Protein AF-A0A7V9L800-F1 (afdb_monomer)

Foldseek 3Di:
DDDDDDDDPDPDPDDDPDDPPPPPPPPPPPPQQKFKEKEFEAEPVRQQQAQKKKWKADPPDIDIDGQHPRRIDMDTRHGFAKIWIWIDHDQFDIDIDIDGTHRNYYHYDYHYTHGRDPDPDPPPPPD

Radius of gyration: 32.02 Å; Cα contacts (8 Å, |Δi|>4): 239; chains: 1; bounding box: 115×55×66 Å

Solvent-accessible surface area (backbone atoms only — not comparable to full-atom values): 7762 Å² total; per-residue (Å²): 140,82,85,82,89,84,84,87,78,81,87,69,92,75,89,82,82,84,83,84,74,72,81,74,72,73,80,75,68,74,68,72,36,44,6,28,42,34,36,38,34,26,35,83,87,71,44,54,37,54,70,23,37,39,37,40,37,39,87,90,49,74,50,74,45,65,29,37,85,81,6,37,40,74,47,69,77,34,69,56,43,69,24,41,38,34,38,40,35,90,82,38,24,74,30,77,47,79,44,76,34,53,50,65,35,76,46,78,47,78,44,65,42,38,68,52,71,70,79,76,70,78,78,77,75,82,125

pLDDT: mean 76.04, std 16.04, range [39.91, 92.94]

Structure (mmCIF, N/CA/C/O backbone):
data_AF-A0A7V9L800-F1
#
_entry.id   AF-A0A7V9L800-F1
#
loop_
_atom_site.group_PDB
_atom_site.id
_atom_site.type_symbol
_atom_site.label_atom_id
_atom_site.label_alt_id
_atom_site.label_comp_id
_atom_site.label_asym_id
_atom_site.label_entity_id
_atom_site.label_seq_id
_atom_site.pdbx_PDB_ins_code
_atom_site.Cartn_x
_atom_site.Cartn_y
_atom_site.Cartn_z
_atom_site.occupancy
_atom_site.B_iso_or_equiv
_atom_site.auth_seq_id
_atom_site.auth_comp_id
_atom_site.auth_asym_id
_atom_site.auth_atom_id
_atom_site.pdbx_PDB_model_num
ATOM 1 N N . MET A 1 1 ? 74.528 -38.265 -45.571 1.00 50.66 1 MET A N 1
ATOM 2 C CA . MET A 1 1 ? 73.698 -37.508 -46.542 1.00 50.66 1 MET A CA 1
ATOM 3 C C . MET A 1 1 ? 72.258 -37.938 -46.303 1.00 50.66 1 MET A C 1
ATOM 5 O O . MET A 1 1 ? 72.048 -39.134 -46.304 1.00 50.66 1 MET A O 1
ATOM 9 N N . LYS A 1 2 ? 71.237 -37.131 -46.025 1.00 40.09 2 LYS A N 1
ATOM 10 C CA . LYS A 1 2 ? 70.972 -35.686 -46.056 1.00 40.09 2 LYS A CA 1
ATOM 11 C C . LYS A 1 2 ? 69.887 -35.421 -44.985 1.00 40.09 2 LYS A C 1
ATOM 13 O O . LYS A 1 2 ? 69.157 -36.329 -44.610 1.00 40.09 2 LYS A O 1
ATOM 18 N N . THR A 1 3 ? 69.880 -34.209 -44.456 1.00 46.59 3 THR A N 1
ATOM 19 C CA . THR A 1 3 ? 69.372 -33.781 -43.143 1.00 46.59 3 THR A CA 1
ATOM 20 C C . THR A 1 3 ? 67.846 -33.682 -43.009 1.00 46.59 3 THR A C 1
ATOM 22 O O . THR A 1 3 ? 67.136 -33.412 -43.972 1.00 46.59 3 THR A O 1
ATOM 25 N N . LEU A 1 4 ? 67.380 -33.881 -41.771 1.00 52.88 4 LEU A N 1
ATOM 26 C CA . LEU A 1 4 ? 65.991 -33.864 -41.309 1.00 52.88 4 LEU A CA 1
ATOM 27 C C . LEU A 1 4 ? 65.408 -32.445 -41.187 1.00 52.88 4 LEU A C 1
ATOM 29 O O . LEU A 1 4 ? 66.007 -31.560 -40.581 1.00 52.88 4 LEU A O 1
ATOM 33 N N . THR A 1 5 ? 64.197 -32.309 -41.726 1.00 49.00 5 THR A N 1
ATOM 34 C CA . THR A 1 5 ? 63.030 -31.535 -41.278 1.00 49.00 5 THR A CA 1
ATOM 35 C C . THR A 1 5 ? 63.215 -30.637 -40.055 1.00 49.00 5 THR A C 1
ATOM 37 O O . THR A 1 5 ? 63.278 -31.145 -38.939 1.00 49.00 5 THR A O 1
ATOM 40 N N . ARG A 1 6 ? 63.118 -29.312 -40.245 1.00 52.44 6 ARG A N 1
ATOM 41 C CA . ARG A 1 6 ? 62.429 -28.401 -39.315 1.00 52.44 6 ARG A CA 1
ATOM 42 C C . ARG A 1 6 ? 62.125 -27.036 -39.942 1.00 52.44 6 ARG A C 1
ATOM 44 O O . ARG A 1 6 ? 62.907 -26.509 -40.722 1.00 52.44 6 ARG A O 1
ATOM 51 N N . LEU A 1 7 ? 61.036 -26.471 -39.419 1.00 43.59 7 LEU A N 1
ATOM 52 C CA . LEU A 1 7 ? 60.668 -25.055 -39.345 1.00 43.59 7 LEU A CA 1
ATOM 53 C C . LEU A 1 7 ? 59.737 -24.512 -40.442 1.00 43.59 7 LEU A C 1
ATOM 55 O O . LEU A 1 7 ? 60.139 -23.932 -41.444 1.00 43.59 7 LEU A O 1
ATOM 59 N N . VAL A 1 8 ? 58.444 -24.679 -40.161 1.00 49.53 8 VAL A N 1
ATOM 60 C CA . VAL A 1 8 ? 57.319 -23.989 -40.790 1.00 49.53 8 VAL A CA 1
ATOM 61 C C . VAL A 1 8 ? 57.280 -22.544 -40.282 1.00 49.53 8 VAL A C 1
ATOM 63 O O . VAL A 1 8 ? 56.962 -22.308 -39.122 1.00 49.53 8 VAL A O 1
ATOM 66 N N . PHE A 1 9 ? 57.561 -21.587 -41.163 1.00 45.91 9 PHE A N 1
ATOM 67 C CA . PHE A 1 9 ? 56.993 -20.238 -41.118 1.00 45.91 9 PHE A CA 1
ATOM 68 C C . PHE A 1 9 ? 56.202 -20.072 -42.413 1.00 45.91 9 PHE A C 1
ATOM 70 O O . PHE A 1 9 ? 56.706 -19.593 -43.425 1.00 45.91 9 PHE A O 1
ATOM 77 N N . ALA A 1 10 ? 54.978 -20.598 -42.406 1.00 42.94 10 ALA A N 1
ATOM 78 C CA . ALA A 1 10 ? 54.073 -20.517 -43.537 1.00 42.94 10 ALA A CA 1
ATOM 79 C C . ALA A 1 10 ? 53.496 -19.099 -43.628 1.00 42.94 10 ALA A C 1
ATOM 81 O O . ALA A 1 10 ? 52.460 -18.792 -43.046 1.00 42.94 10 ALA A O 1
ATOM 82 N N . THR A 1 11 ? 54.149 -18.238 -44.404 1.00 56.81 11 THR A N 1
ATOM 83 C CA . THR A 1 11 ? 53.481 -17.136 -45.102 1.00 56.81 11 THR A CA 1
ATOM 84 C C . THR A 1 11 ? 52.672 -17.736 -46.253 1.00 56.81 11 THR A C 1
ATOM 86 O O . THR A 1 11 ? 53.072 -17.734 -47.412 1.00 56.81 11 THR A O 1
ATOM 89 N N . GLY A 1 12 ? 51.541 -18.345 -45.902 1.00 39.91 12 GLY A N 1
ATOM 90 C CA . GLY A 1 12 ? 50.613 -18.960 -46.843 1.00 39.91 12 GLY A CA 1
ATOM 91 C C . GLY A 1 12 ? 49.433 -18.040 -47.110 1.00 39.91 12 GLY A C 1
ATOM 92 O O . GLY A 1 12 ? 48.446 -18.074 -46.385 1.00 39.91 12 GLY A O 1
ATOM 93 N N . SER A 1 13 ? 49.532 -17.228 -48.160 1.00 61.62 13 SER A N 1
ATOM 94 C CA . SER A 1 13 ? 48.360 -16.656 -48.818 1.00 61.62 13 SER A CA 1
ATOM 95 C C . SER A 1 13 ? 47.634 -17.795 -49.538 1.00 61.62 13 SER A C 1
ATOM 97 O O . SER A 1 13 ? 48.189 -18.328 -50.493 1.00 61.62 13 SER A O 1
ATOM 99 N N . LEU A 1 14 ? 46.475 -18.221 -49.020 1.00 48.62 14 LEU A N 1
ATOM 100 C CA . LEU A 1 14 ? 45.321 -18.813 -49.723 1.00 48.62 14 LEU A CA 1
ATOM 101 C C . LEU A 1 14 ? 44.245 -19.214 -48.678 1.00 48.62 14 LEU A C 1
ATOM 103 O O . LEU A 1 14 ? 44.519 -20.015 -47.793 1.00 48.62 14 LEU A O 1
ATOM 107 N N . ALA A 1 15 ? 43.023 -18.687 -48.839 1.00 48.38 15 ALA A N 1
ATOM 108 C CA . ALA A 1 15 ? 41.758 -19.064 -48.178 1.00 48.38 15 ALA A CA 1
ATOM 109 C C . ALA A 1 15 ? 41.641 -18.899 -46.640 1.00 48.38 15 ALA A C 1
ATOM 111 O O . ALA A 1 15 ? 42.024 -19.773 -45.870 1.00 48.38 15 ALA A O 1
ATOM 112 N N . ALA A 1 16 ? 40.957 -17.839 -46.188 1.00 43.06 16 ALA A N 1
ATOM 113 C CA . ALA A 1 16 ? 40.395 -17.770 -44.835 1.00 43.06 16 ALA A CA 1
ATOM 114 C C . ALA A 1 16 ? 38.889 -17.485 -44.906 1.00 43.06 16 ALA A C 1
ATOM 116 O O . ALA A 1 16 ? 38.428 -16.364 -45.112 1.00 43.06 16 ALA A O 1
ATOM 117 N N . ILE A 1 17 ? 38.140 -18.573 -44.787 1.00 56.25 17 ILE A N 1
ATOM 118 C CA . ILE A 1 17 ? 36.702 -18.649 -44.561 1.00 56.25 17 ILE A CA 1
ATOM 119 C C . ILE A 1 17 ? 36.361 -17.922 -43.251 1.00 56.25 17 ILE A C 1
ATOM 121 O O . ILE A 1 17 ? 36.984 -18.176 -42.227 1.00 56.25 17 ILE A O 1
ATOM 125 N N . GLY A 1 18 ? 35.332 -17.074 -43.290 1.00 52.34 18 GLY A N 1
ATOM 126 C CA . GLY A 1 18 ? 34.445 -16.817 -42.153 1.00 52.34 18 GLY A CA 1
ATOM 127 C C . GLY A 1 18 ? 35.053 -16.169 -40.907 1.00 52.34 18 GLY A C 1
ATOM 128 O O . GLY A 1 18 ? 35.251 -16.831 -39.897 1.00 52.34 18 GLY A O 1
ATOM 129 N N . THR A 1 19 ? 35.173 -14.846 -40.900 1.00 57.66 19 THR A N 1
ATOM 130 C CA . THR A 1 19 ? 35.223 -14.062 -39.651 1.00 57.66 19 THR A CA 1
ATOM 131 C C . THR A 1 19 ? 34.215 -12.923 -39.696 1.00 57.66 19 THR A C 1
ATOM 133 O O . THR A 1 19 ? 34.517 -11.761 -39.451 1.00 57.66 19 THR A O 1
ATOM 136 N N . LEU A 1 20 ? 32.958 -13.281 -39.968 1.00 55.88 20 LEU A N 1
ATOM 137 C CA . LEU A 1 20 ? 31.817 -12.454 -39.593 1.00 55.88 20 LEU A CA 1
ATOM 138 C C . LEU A 1 20 ? 31.446 -12.779 -38.137 1.00 55.88 20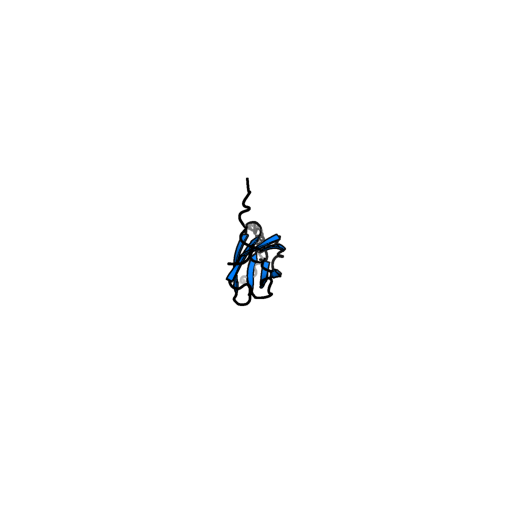 LEU A C 1
ATOM 140 O O . LEU A 1 20 ? 30.393 -13.341 -37.856 1.00 55.88 20 LEU A O 1
ATOM 144 N N . PHE A 1 21 ? 32.345 -12.483 -37.196 1.00 56.03 21 PHE A N 1
ATOM 145 C CA . PHE A 1 21 ? 31.990 -12.492 -35.780 1.00 56.03 21 PHE A CA 1
ATOM 146 C C . PHE A 1 21 ? 31.279 -11.170 -35.500 1.00 56.03 21 PHE A C 1
ATOM 148 O O . PHE A 1 21 ? 31.885 -10.188 -35.075 1.00 56.03 21 PHE A O 1
ATOM 155 N N . THR A 1 22 ? 29.992 -11.112 -35.848 1.00 60.12 22 THR A N 1
ATOM 156 C CA . THR A 1 22 ? 29.132 -10.002 -35.447 1.00 60.12 22 THR A CA 1
ATOM 157 C C . THR A 1 22 ? 29.171 -9.953 -33.929 1.00 60.12 22 THR A C 1
ATOM 159 O O . THR A 1 22 ? 28.709 -10.895 -33.283 1.00 60.12 22 THR A O 1
ATOM 162 N N . LEU A 1 23 ? 29.745 -8.891 -33.359 1.00 52.25 23 LEU A N 1
ATOM 163 C CA . LEU A 1 23 ? 29.627 -8.616 -31.936 1.00 52.25 23 LEU A CA 1
ATOM 164 C C . LEU A 1 23 ? 28.131 -8.565 -31.613 1.00 52.25 23 LEU A C 1
ATOM 166 O O . LEU A 1 23 ? 27.449 -7.576 -31.876 1.00 52.25 23 LEU A O 1
ATOM 170 N N . GLN A 1 24 ? 27.617 -9.664 -31.070 1.00 52.50 24 GLN A N 1
ATOM 171 C CA . GLN A 1 24 ? 26.363 -9.681 -30.350 1.00 52.50 24 GLN A CA 1
ATOM 172 C C . GLN A 1 24 ? 26.588 -8.803 -29.130 1.00 52.50 24 GLN A C 1
ATOM 174 O O . GLN A 1 24 ? 27.094 -9.264 -28.109 1.00 52.50 24 GLN A O 1
ATOM 179 N N . VAL A 1 25 ? 26.232 -7.525 -29.249 1.00 63.84 25 VAL A N 1
ATOM 180 C CA . VAL A 1 25 ? 25.947 -6.706 -28.077 1.00 63.84 25 VAL A CA 1
ATOM 181 C C . VAL A 1 25 ? 24.986 -7.533 -27.225 1.00 63.84 25 VAL A C 1
ATOM 183 O O . VAL A 1 25 ? 23.904 -7.877 -27.727 1.00 63.84 25 VAL A O 1
ATOM 186 N N . PRO A 1 26 ? 25.350 -7.923 -25.987 1.00 53.72 26 PRO A N 1
ATOM 187 C CA . PRO A 1 26 ? 24.343 -8.439 -25.086 1.00 53.72 26 PRO A CA 1
ATOM 188 C C . PRO A 1 26 ? 23.276 -7.354 -25.041 1.00 53.72 26 PRO A C 1
ATOM 190 O O . PRO A 1 26 ? 23.593 -6.179 -24.840 1.00 53.72 26 PRO A O 1
ATOM 193 N N . LYS A 1 27 ? 22.022 -7.720 -25.328 1.00 42.03 27 LYS A N 1
ATOM 194 C CA . LYS A 1 27 ? 20.893 -6.858 -24.999 1.00 42.03 27 LYS A CA 1
ATOM 195 C C . LYS A 1 27 ? 21.047 -6.602 -23.507 1.00 42.03 27 LYS A C 1
ATOM 197 O O . LYS A 1 27 ? 20.734 -7.479 -22.708 1.00 42.03 27 LYS A O 1
ATOM 202 N N . SER A 1 28 ? 21.622 -5.456 -23.152 1.00 45.50 28 SER A N 1
ATOM 203 C CA . SER A 1 28 ? 21.574 -4.931 -21.804 1.00 45.50 28 SER A CA 1
ATOM 204 C C . SER A 1 28 ? 20.101 -4.649 -21.614 1.00 45.50 28 SER A C 1
ATOM 206 O O . SER A 1 28 ? 19.590 -3.601 -22.002 1.00 45.50 28 SER A O 1
ATOM 208 N N . TYR A 1 29 ? 19.386 -5.657 -21.128 1.00 50.25 29 TYR A N 1
ATOM 209 C CA . TYR A 1 29 ? 18.166 -5.407 -20.411 1.00 50.25 29 TYR A CA 1
ATOM 210 C C . TYR A 1 29 ? 18.642 -4.486 -19.302 1.00 50.25 29 TYR A C 1
ATOM 212 O O . TYR A 1 29 ? 19.381 -4.902 -18.413 1.00 50.25 29 TYR A O 1
ATOM 220 N N . ALA A 1 30 ? 18.324 -3.201 -19.418 1.00 48.84 30 ALA A N 1
ATOM 221 C CA . ALA A 1 30 ? 18.081 -2.444 -18.218 1.00 48.84 30 ALA A CA 1
ATOM 222 C C . ALA A 1 30 ? 17.038 -3.293 -17.486 1.00 48.84 30 ALA A C 1
ATOM 224 O O . ALA A 1 30 ? 15.867 -3.302 -17.868 1.00 48.84 30 ALA A O 1
ATOM 225 N N . GLU A 1 31 ? 17.489 -4.150 -16.565 1.00 55.88 31 GLU A N 1
ATOM 226 C CA . GLU A 1 31 ? 16.631 -4.654 -15.512 1.00 55.88 31 GLU A CA 1
ATOM 227 C C . GLU A 1 31 ? 16.100 -3.373 -14.907 1.00 55.88 31 GLU A C 1
ATOM 229 O O . GLU A 1 31 ? 16.844 -2.655 -14.242 1.00 55.88 31 GLU A O 1
ATOM 234 N N . SER A 1 32 ? 14.880 -2.997 -15.303 1.00 63.97 32 SER A N 1
ATOM 235 C CA . SER A 1 32 ? 14.185 -1.860 -14.729 1.00 63.97 32 SER A CA 1
ATOM 236 C C . SER A 1 32 ? 14.240 -2.129 -13.243 1.00 63.97 32 SER A C 1
ATOM 238 O O . SER A 1 32 ? 13.653 -3.111 -12.778 1.00 63.97 32 SER A O 1
ATOM 240 N N . ALA A 1 33 ? 15.105 -1.383 -12.556 1.00 74.62 33 ALA A N 1
ATOM 241 C CA . ALA A 1 33 ? 15.460 -1.698 -11.195 1.00 74.62 33 ALA A CA 1
ATOM 242 C C . ALA A 1 33 ? 14.152 -1.581 -10.433 1.00 74.62 33 ALA A C 1
ATOM 244 O O . ALA A 1 33 ? 13.572 -0.503 -10.360 1.00 74.62 33 ALA A O 1
ATOM 245 N N . ALA A 1 34 ? 13.598 -2.702 -9.991 1.00 82.69 34 ALA A N 1
ATOM 246 C CA . ALA A 1 34 ? 12.265 -2.659 -9.439 1.00 82.69 34 ALA A CA 1
ATOM 247 C C . ALA A 1 34 ? 12.306 -1.843 -8.146 1.00 82.69 34 ALA A C 1
ATOM 249 O O . ALA A 1 34 ? 13.096 -2.125 -7.245 1.00 82.69 34 ALA A O 1
ATOM 250 N N . GLY A 1 35 ? 11.474 -0.815 -8.066 1.00 88.62 35 GLY A N 1
ATOM 251 C CA . GLY A 1 35 ? 11.281 -0.054 -6.851 1.00 88.62 35 GLY A CA 1
ATOM 252 C C . GLY A 1 35 ? 10.558 -0.878 -5.792 1.00 88.62 35 GLY A C 1
ATOM 253 O O . GLY A 1 35 ? 9.838 -1.847 -6.081 1.00 88.62 35 GLY A O 1
ATOM 254 N N . THR A 1 36 ? 10.760 -0.475 -4.545 1.00 90.12 36 THR A N 1
ATOM 255 C CA . THR A 1 36 ? 10.095 -1.055 -3.382 1.00 90.12 36 THR A CA 1
ATOM 256 C C . THR A 1 36 ? 9.412 0.058 -2.603 1.00 90.12 36 THR A C 1
ATOM 258 O O . THR A 1 36 ? 10.007 1.100 -2.357 1.00 90.12 36 THR A O 1
ATOM 261 N N . ILE A 1 37 ? 8.154 -0.144 -2.223 1.00 91.06 37 ILE A N 1
ATOM 262 C CA . ILE A 1 37 ? 7.455 0.727 -1.279 1.00 91.06 37 ILE A CA 1
ATOM 263 C C . ILE A 1 37 ? 7.350 -0.025 0.037 1.00 91.06 37 ILE A C 1
ATOM 265 O O . ILE 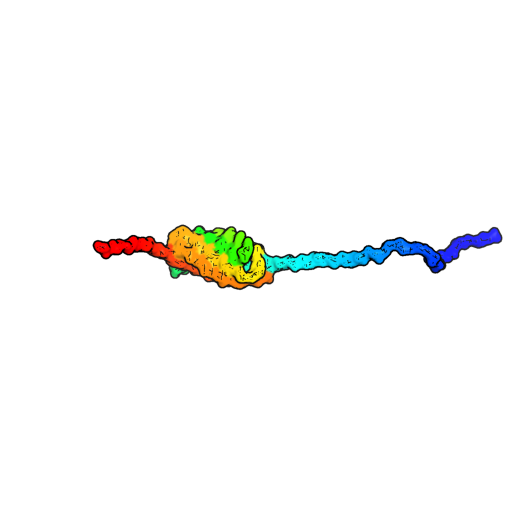A 1 37 ? 6.810 -1.130 0.076 1.00 91.06 37 ILE A O 1
ATOM 269 N N . GLU A 1 38 ? 7.829 0.593 1.104 1.00 91.31 38 GLU A N 1
ATOM 270 C CA . GLU A 1 38 ? 7.671 0.096 2.465 1.00 91.31 38 GLU A CA 1
ATOM 271 C C . GLU A 1 38 ? 6.987 1.151 3.309 1.00 91.31 38 GLU A C 1
ATOM 273 O O . GLU A 1 38 ? 7.056 2.348 3.029 1.00 91.31 38 GLU A O 1
ATOM 278 N N . GLY A 1 39 ? 6.286 0.728 4.344 1.00 89.00 39 GLY A N 1
ATOM 279 C CA . GLY A 1 39 ? 5.577 1.694 5.147 1.00 89.00 39 GLY A CA 1
ATOM 280 C C . GLY A 1 39 ? 4.795 1.099 6.282 1.00 89.00 39 GLY A C 1
ATOM 281 O O . GLY A 1 39 ? 4.758 -0.114 6.483 1.00 89.00 39 GLY A O 1
ATOM 282 N N . SER A 1 40 ? 4.131 2.002 6.989 1.00 90.12 40 SER A N 1
ATOM 283 C CA . SER A 1 40 ? 3.204 1.654 8.051 1.00 90.12 40 SER A CA 1
ATOM 284 C C . SER A 1 40 ? 1.863 2.324 7.812 1.00 90.12 40 SER A C 1
ATOM 286 O O . SER A 1 40 ? 1.794 3.489 7.416 1.00 90.12 40 SER A O 1
ATOM 288 N N . VAL A 1 41 ? 0.794 1.582 8.067 1.00 89.69 41 VAL A N 1
ATOM 289 C CA . VAL A 1 41 ? -0.584 2.043 8.013 1.00 89.69 41 VAL A CA 1
ATOM 290 C C . VAL A 1 41 ? -1.094 2.236 9.431 1.00 89.69 41 VAL A C 1
ATOM 292 O O . VAL A 1 41 ? -1.132 1.297 10.233 1.00 89.69 41 VAL A O 1
ATOM 295 N N . VAL A 1 42 ? -1.503 3.463 9.729 1.00 89.00 42 VAL A N 1
ATOM 296 C CA . VAL A 1 42 ? -2.030 3.862 11.033 1.00 89.00 42 VAL A CA 1
ATOM 297 C C . VAL A 1 42 ? -3.442 4.416 10.892 1.00 89.00 42 VAL A C 1
ATOM 299 O O . VAL A 1 42 ? -3.808 5.005 9.879 1.00 89.00 42 VAL A O 1
ATOM 302 N N . ASP A 1 43 ? -4.255 4.210 11.913 1.00 84.25 43 ASP A N 1
ATOM 303 C CA . ASP A 1 43 ? -5.566 4.823 12.081 1.00 84.25 43 ASP A CA 1
ATOM 304 C C . ASP A 1 43 ? -5.429 6.288 12.565 1.00 84.25 43 ASP A C 1
ATOM 306 O O . ASP A 1 43 ? -4.400 6.627 13.157 1.00 84.25 43 ASP A O 1
ATOM 310 N N . PRO A 1 44 ? -6.430 7.174 12.376 1.00 78.25 44 PRO A N 1
ATOM 311 C CA . PRO A 1 44 ? -6.511 8.504 12.994 1.00 78.25 44 PRO A CA 1
ATOM 312 C C . PRO A 1 44 ? -6.228 8.552 14.501 1.00 78.25 44 PRO A C 1
ATOM 314 O O . PRO A 1 44 ? -5.807 9.591 15.000 1.00 78.25 44 PRO A O 1
ATOM 317 N N . THR A 1 45 ? -6.435 7.460 15.239 1.00 81.25 45 THR A N 1
ATOM 318 C CA . THR A 1 45 ? -6.091 7.352 16.668 1.00 81.25 45 THR A CA 1
ATOM 319 C C . THR A 1 45 ? -4.615 7.022 16.930 1.00 81.25 45 THR A C 1
ATOM 321 O O . THR A 1 45 ? -4.205 6.914 18.084 1.00 81.25 45 THR A O 1
ATOM 324 N N . GLY A 1 46 ? -3.805 6.841 15.881 1.00 77.94 46 GLY A N 1
ATOM 325 C CA . GLY A 1 46 ? -2.389 6.468 15.959 1.00 77.94 46 GLY A CA 1
ATOM 326 C C . GLY A 1 46 ? -2.137 4.972 16.175 1.00 77.94 46 GLY A C 1
ATOM 327 O O . GLY A 1 46 ? -0.994 4.567 16.385 1.00 77.94 46 GLY A O 1
ATOM 328 N N . LYS A 1 47 ? -3.178 4.129 16.134 1.00 83.31 47 LYS A N 1
ATOM 329 C CA . LYS A 1 47 ? -3.041 2.667 16.217 1.00 83.31 47 LYS A CA 1
ATOM 330 C C . LYS A 1 47 ? -2.713 2.048 14.862 1.00 83.31 47 LYS A C 1
ATOM 332 O O . LYS A 1 47 ? -3.143 2.549 13.832 1.00 83.31 47 LYS A O 1
ATOM 337 N N . ALA A 1 48 ? -2.003 0.921 14.865 1.00 83.62 48 ALA A N 1
ATOM 338 C CA . ALA A 1 48 ? -1.785 0.125 13.661 1.00 83.62 48 ALA A CA 1
ATOM 339 C C . ALA A 1 48 ? -3.125 -0.328 13.055 1.00 83.62 48 ALA A C 1
ATOM 341 O O . ALA A 1 48 ? -3.963 -0.903 13.752 1.00 83.62 48 ALA A O 1
ATOM 342 N N . ALA A 1 49 ? -3.314 -0.088 11.757 1.00 81.69 49 ALA A N 1
ATOM 343 C CA . ALA A 1 49 ? -4.516 -0.491 11.032 1.00 81.69 49 ALA A CA 1
ATOM 344 C C . ALA A 1 49 ? -4.420 -1.965 10.599 1.00 81.69 49 ALA A C 1
ATOM 346 O O . ALA A 1 49 ? -4.297 -2.289 9.415 1.00 81.69 49 ALA A O 1
ATOM 347 N N . THR A 1 50 ? -4.427 -2.872 11.576 1.00 78.44 50 THR A N 1
ATOM 348 C CA . THR A 1 50 ? -4.317 -4.313 11.334 1.00 78.44 50 THR A CA 1
ATOM 349 C C . THR A 1 50 ? -5.476 -4.812 10.467 1.00 78.44 50 THR A C 1
ATOM 351 O O . THR A 1 50 ? -6.636 -4.493 10.723 1.00 78.44 50 THR A O 1
ATOM 354 N N . GLY A 1 51 ? -5.176 -5.607 9.436 1.00 77.81 51 GLY A N 1
ATOM 355 C CA . GLY A 1 51 ? -6.192 -6.127 8.512 1.00 77.81 51 GLY A CA 1
ATOM 356 C C . GLY A 1 51 ? -6.605 -5.155 7.401 1.00 77.81 51 GLY A C 1
ATOM 357 O O . GLY A 1 51 ? -7.490 -5.478 6.607 1.00 77.81 51 GLY A O 1
ATOM 358 N N . ALA A 1 52 ? -5.959 -3.990 7.300 1.00 85.19 52 ALA A N 1
ATOM 359 C CA . ALA A 1 52 ? -6.043 -3.164 6.105 1.00 85.19 52 ALA A CA 1
ATOM 360 C C . ALA A 1 52 ? -5.357 -3.856 4.913 1.00 85.19 52 ALA A C 1
ATOM 362 O O . ALA A 1 52 ? -4.436 -4.662 5.055 1.00 85.19 52 ALA A O 1
ATOM 363 N N . ARG A 1 53 ? -5.819 -3.535 3.709 1.00 90.12 53 ARG A N 1
ATOM 364 C CA . ARG A 1 53 ? -5.304 -4.030 2.440 1.00 90.12 53 ARG A CA 1
ATOM 365 C C . ARG A 1 53 ? -4.824 -2.863 1.598 1.00 90.12 53 ARG A C 1
ATOM 367 O O . ARG A 1 53 ? -5.561 -1.908 1.353 1.00 90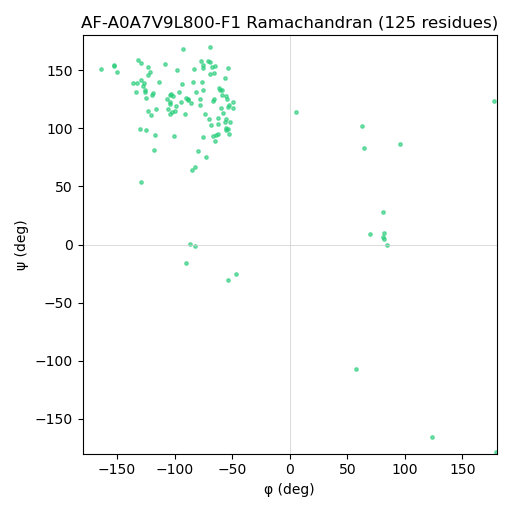.12 53 ARG A O 1
ATOM 374 N N . ILE A 1 54 ? -3.597 -2.990 1.120 1.00 91.94 54 ILE A N 1
ATOM 375 C CA . ILE A 1 54 ? -2.912 -2.006 0.296 1.00 91.94 54 ILE A CA 1
ATOM 376 C C . ILE A 1 54 ? -2.927 -2.491 -1.148 1.00 91.94 54 ILE A C 1
ATOM 378 O O . ILE A 1 54 ? -2.566 -3.626 -1.448 1.00 91.94 54 ILE A O 1
ATOM 382 N N . SER A 1 55 ? -3.351 -1.624 -2.056 1.00 92.50 55 SER A N 1
ATOM 383 C CA . SER A 1 55 ? -3.355 -1.840 -3.497 1.00 92.50 55 SER A CA 1
ATOM 384 C C . SER A 1 55 ? -2.505 -0.762 -4.147 1.00 92.50 55 SER A C 1
ATOM 386 O O . SER A 1 55 ? -2.901 0.395 -4.178 1.00 92.50 55 SER A O 1
ATOM 388 N N . VAL A 1 56 ? -1.363 -1.138 -4.707 1.00 92.88 56 VAL A N 1
ATOM 389 C CA . VAL A 1 56 ? -0.474 -0.234 -5.439 1.00 92.88 56 VAL A CA 1
ATOM 390 C C . VAL A 1 56 ? -0.669 -0.446 -6.935 1.00 92.88 56 VAL A C 1
ATOM 392 O O . VAL A 1 56 ? -0.596 -1.575 -7.421 1.00 92.88 56 VAL A O 1
ATOM 395 N N . THR A 1 57 ? -0.913 0.635 -7.666 1.00 92.81 57 THR A N 1
ATOM 396 C CA . THR A 1 57 ? -1.082 0.633 -9.122 1.00 92.81 57 THR A CA 1
ATOM 397 C C . THR A 1 57 ? -0.069 1.585 -9.747 1.00 92.81 57 THR A C 1
ATOM 399 O O . THR A 1 57 ? -0.143 2.789 -9.532 1.00 92.81 57 THR A O 1
ATOM 402 N N . CYS A 1 58 ? 0.868 1.053 -10.524 1.00 89.94 58 CYS A N 1
ATOM 403 C CA . CYS A 1 58 ? 1.893 1.804 -11.245 1.00 89.94 58 CYS A CA 1
ATOM 404 C C . CYS A 1 58 ? 1.688 1.576 -12.747 1.00 89.94 58 CYS A C 1
ATOM 406 O O . CYS A 1 58 ? 2.119 0.561 -13.306 1.00 89.94 58 CYS A O 1
ATOM 408 N N . GLY A 1 59 ? 0.954 2.476 -13.405 1.00 87.00 59 GLY A N 1
ATOM 409 C CA . GLY A 1 59 ? 0.576 2.317 -14.811 1.00 87.00 59 GLY A CA 1
ATOM 410 C C . GLY A 1 59 ? -0.194 1.012 -15.064 1.00 87.00 59 GLY A C 1
ATOM 411 O O . GLY A 1 59 ? -1.357 0.889 -14.692 1.00 87.00 59 GLY A O 1
ATOM 412 N N . LYS A 1 60 ? 0.455 0.031 -15.706 1.00 85.44 60 LYS A N 1
ATOM 413 C CA . LYS A 1 60 ? -0.124 -1.297 -16.005 1.00 85.44 60 LYS A CA 1
ATOM 414 C C . LYS A 1 60 ? 0.121 -2.337 -14.905 1.00 85.44 60 LYS A C 1
ATOM 416 O O . LYS A 1 60 ? -0.516 -3.388 -14.914 1.00 85.44 60 LYS A O 1
ATOM 421 N N . VAL A 1 61 ? 1.052 -2.080 -13.986 1.00 88.25 61 VAL A N 1
ATOM 422 C CA . VAL A 1 61 ? 1.395 -3.010 -12.907 1.00 88.25 61 VAL A CA 1
ATOM 423 C C . VAL A 1 61 ? 0.489 -2.736 -11.720 1.00 88.25 61 VAL A C 1
ATOM 425 O O . VAL A 1 61 ? 0.435 -1.616 -11.220 1.00 88.25 61 VAL A O 1
ATOM 428 N N . ARG A 1 62 ? -0.203 -3.767 -11.239 1.00 90.44 62 ARG A N 1
ATOM 429 C CA . ARG A 1 62 ? -1.010 -3.690 -10.024 1.00 90.44 62 ARG A CA 1
ATOM 430 C C . ARG A 1 62 ? -0.574 -4.768 -9.049 1.00 90.44 62 ARG A C 1
ATOM 432 O O . ARG A 1 62 ? -0.561 -5.947 -9.393 1.00 90.44 62 ARG A O 1
ATOM 439 N N . LYS A 1 63 ? -0.247 -4.362 -7.827 1.00 91.06 63 LYS A N 1
ATOM 440 C CA . LYS A 1 63 ? 0.073 -5.257 -6.717 1.00 91.06 63 LYS A CA 1
ATOM 441 C C . LYS A 1 63 ? -0.846 -4.984 -5.545 1.00 91.06 63 LYS A C 1
ATOM 443 O O . LYS A 1 63 ? -1.235 -3.849 -5.296 1.00 91.06 63 LYS A O 1
ATOM 448 N N . THR A 1 64 ? -1.181 -6.034 -4.810 1.00 91.56 64 THR A N 1
ATOM 449 C CA . THR A 1 64 ? -1.919 -5.906 -3.556 1.00 91.56 64 THR A CA 1
ATOM 450 C C . THR A 1 64 ? -1.180 -6.642 -2.462 1.00 91.56 64 THR A C 1
ATOM 452 O O . THR A 1 64 ? -0.772 -7.779 -2.687 1.00 91.56 64 THR A O 1
ATOM 455 N N . THR A 1 65 ? -1.069 -6.028 -1.295 1.00 91.38 65 THR A N 1
ATOM 456 C CA . THR A 1 65 ? -0.530 -6.647 -0.087 1.00 91.38 65 THR A CA 1
ATOM 457 C C . THR A 1 65 ? -1.466 -6.387 1.089 1.00 91.38 65 THR A C 1
ATOM 459 O O . THR A 1 65 ? -2.295 -5.475 1.042 1.00 91.38 65 THR A O 1
ATOM 462 N N . SER A 1 66 ? -1.372 -7.211 2.121 1.00 89.88 66 SER A N 1
ATOM 463 C CA . SER A 1 66 ? -2.097 -7.008 3.374 1.00 89.88 66 SER A CA 1
ATOM 464 C C . SER A 1 66 ? -1.172 -6.348 4.387 1.00 89.88 66 SER A C 1
ATOM 466 O O . SER A 1 66 ? 0.037 -6.548 4.337 1.00 89.88 66 SER A O 1
ATOM 468 N N . VAL A 1 67 ? -1.745 -5.557 5.285 1.00 89.50 67 VAL A N 1
ATOM 469 C CA . VAL A 1 67 ? -1.018 -4.920 6.381 1.00 89.50 67 VAL A CA 1
ATOM 470 C C . VAL A 1 67 ? -0.841 -5.917 7.523 1.00 89.50 67 VAL A C 1
ATOM 472 O O . VAL A 1 67 ? -1.808 -6.556 7.951 1.00 89.50 67 VAL A O 1
ATOM 475 N N . ASP A 1 68 ? 0.386 -6.031 8.022 1.00 85.94 68 ASP A N 1
ATOM 476 C CA . ASP A 1 68 ? 0.759 -6.922 9.118 1.00 85.94 68 ASP A CA 1
ATOM 477 C C . ASP A 1 68 ? 0.175 -6.484 10.476 1.00 85.94 68 ASP A C 1
ATOM 479 O O . ASP A 1 68 ? -0.328 -5.372 10.654 1.00 85.94 68 ASP A O 1
ATOM 483 N N . GLY A 1 69 ? 0.295 -7.351 11.490 1.00 80.12 69 GLY A N 1
ATOM 484 C CA . GLY A 1 69 ? -0.145 -7.087 12.871 1.00 80.12 69 GLY A CA 1
ATOM 485 C C . GLY A 1 69 ? 0.416 -5.798 13.486 1.00 80.12 69 GLY A C 1
ATOM 486 O O . GLY A 1 69 ? -0.258 -5.150 14.281 1.00 80.12 69 GLY A O 1
ATOM 487 N N . ALA A 1 70 ? 1.621 -5.402 13.072 1.00 81.38 70 ALA A N 1
ATOM 488 C CA . ALA A 1 70 ? 2.296 -4.182 13.512 1.00 81.38 70 ALA A CA 1
ATOM 489 C C . ALA A 1 70 ? 1.919 -2.929 12.696 1.00 81.38 70 ALA A C 1
ATOM 491 O O . ALA A 1 70 ? 2.444 -1.850 12.957 1.00 81.38 70 ALA A O 1
ATOM 492 N N . GLY A 1 71 ? 1.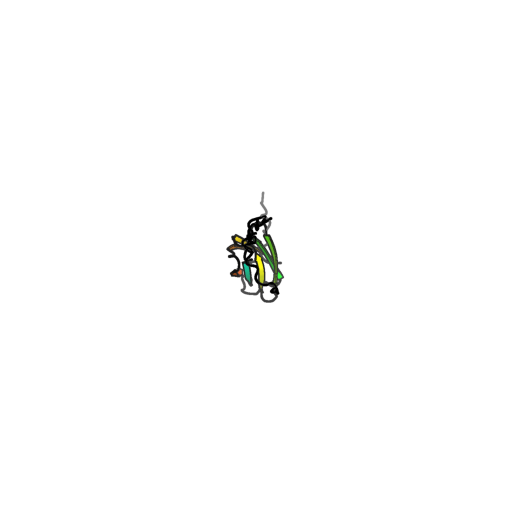041 -3.054 11.695 1.00 84.62 71 GLY A N 1
ATOM 493 C CA . GLY A 1 71 ? 0.709 -1.966 10.775 1.00 84.62 71 GLY A CA 1
ATOM 494 C C . GLY A 1 71 ? 1.684 -1.830 9.606 1.00 84.62 71 GLY A C 1
ATOM 495 O O . GLY A 1 71 ? 1.484 -0.958 8.775 1.00 84.62 71 GLY A O 1
ATOM 496 N N . GLY A 1 72 ? 2.722 -2.664 9.515 1.00 89.88 72 GLY A N 1
ATOM 497 C CA . GLY A 1 72 ? 3.706 -2.619 8.432 1.00 89.88 72 GLY A CA 1
ATOM 498 C C . GLY A 1 72 ? 3.184 -3.189 7.111 1.00 89.88 72 GLY A C 1
ATOM 499 O O . GLY A 1 72 ? 2.278 -4.023 7.100 1.00 89.88 72 GLY A O 1
ATOM 500 N N . PHE A 1 73 ? 3.760 -2.741 5.997 1.00 91.12 73 PHE A N 1
ATOM 501 C CA . PHE A 1 73 ? 3.588 -3.352 4.682 1.00 91.12 73 PHE A CA 1
ATOM 502 C C . PHE A 1 73 ? 4.832 -3.144 3.809 1.00 91.12 73 PHE A C 1
ATOM 504 O O . PHE A 1 73 ? 5.476 -2.097 3.867 1.00 91.12 73 PHE A O 1
ATOM 511 N N . THR A 1 74 ? 5.106 -4.115 2.936 1.00 90.69 74 THR A N 1
ATOM 512 C CA . THR A 1 74 ? 6.179 -4.046 1.934 1.00 90.69 74 THR A CA 1
ATOM 513 C C . THR A 1 74 ? 5.644 -4.494 0.577 1.00 90.69 74 THR A C 1
ATOM 515 O O . THR A 1 74 ? 4.999 -5.538 0.448 1.00 90.69 74 THR A O 1
ATOM 518 N N . VAL A 1 75 ? 5.910 -3.700 -0.458 1.00 91.00 75 VAL A N 1
ATOM 519 C CA . VAL A 1 75 ? 5.571 -3.987 -1.853 1.00 91.00 75 VAL A CA 1
ATOM 520 C C . VAL A 1 75 ? 6.811 -3.769 -2.708 1.00 91.00 75 VAL A C 1
ATOM 522 O O . VAL A 1 75 ? 7.129 -2.648 -3.089 1.00 91.00 75 VAL A O 1
ATOM 525 N N . SER A 1 76 ? 7.502 -4.854 -3.035 1.00 89.81 76 SER A N 1
ATOM 526 C CA . SER A 1 76 ? 8.636 -4.858 -3.965 1.00 89.81 76 SER A CA 1
ATOM 527 C C . SER A 1 76 ? 8.186 -5.173 -5.390 1.00 89.81 76 SER A C 1
ATOM 529 O O . SER A 1 76 ? 7.061 -5.635 -5.618 1.00 89.81 76 SER A O 1
ATOM 531 N N . GLY A 1 77 ? 9.059 -4.979 -6.380 1.00 86.25 77 GLY A N 1
ATOM 532 C CA . GLY A 1 77 ? 8.742 -5.355 -7.761 1.00 86.25 77 GLY A CA 1
ATOM 533 C C . GLY A 1 77 ? 7.876 -4.323 -8.487 1.00 86.25 77 GLY A C 1
ATOM 534 O O . GLY A 1 77 ? 7.061 -4.719 -9.322 1.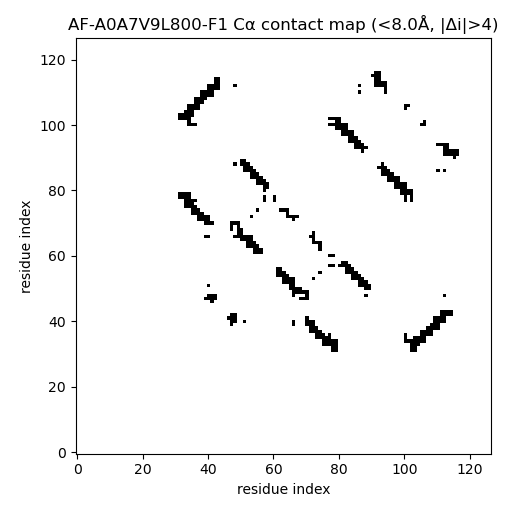00 86.25 77 GLY A O 1
ATOM 535 N N . LEU A 1 78 ? 7.957 -3.047 -8.105 1.00 87.62 78 LEU A N 1
ATOM 536 C CA . LEU A 1 78 ? 7.204 -1.969 -8.738 1.00 87.62 78 LEU A CA 1
ATOM 537 C C . LEU A 1 78 ? 8.059 -1.317 -9.831 1.00 87.62 78 LEU A C 1
ATOM 539 O O . LEU A 1 78 ? 9.256 -1.132 -9.624 1.00 87.62 78 LEU A O 1
ATOM 543 N N . PRO A 1 79 ? 7.492 -0.990 -11.001 1.00 86.75 79 PRO A N 1
ATOM 544 C CA . PRO A 1 79 ? 8.222 -0.213 -11.992 1.00 86.75 79 PRO A CA 1
ATOM 545 C C . PRO A 1 79 ? 8.502 1.187 -11.440 1.00 86.75 79 PRO A C 1
ATOM 547 O O . PRO A 1 79 ? 7.749 1.697 -10.606 1.00 86.75 79 PRO A O 1
ATOM 550 N N . GLU A 1 80 ? 9.569 1.808 -11.925 1.00 86.31 80 GLU A N 1
ATOM 551 C CA . GLU A 1 80 ? 9.837 3.209 -11.622 1.00 86.31 80 GLU A CA 1
ATOM 552 C C . GLU A 1 80 ? 8.772 4.132 -12.237 1.00 86.31 80 GLU A C 1
ATOM 554 O O . GLU A 1 80 ? 8.211 3.851 -13.301 1.00 86.31 80 GLU A O 1
ATOM 559 N N . GLY A 1 81 ? 8.484 5.235 -11.551 1.00 86.94 81 GLY A N 1
ATOM 560 C CA . GLY A 1 81 ? 7.507 6.240 -11.945 1.00 86.94 81 GLY A CA 1
ATOM 561 C C . GLY A 1 81 ? 6.429 6.482 -10.891 1.00 86.94 81 GLY A C 1
ATOM 562 O O . GLY A 1 81 ? 6.541 6.109 -9.724 1.00 86.94 81 GLY A O 1
ATOM 563 N N . THR A 1 82 ? 5.362 7.157 -11.307 1.00 90.25 82 THR A N 1
ATOM 564 C CA . THR A 1 82 ? 4.258 7.529 -10.422 1.00 90.25 82 THR A CA 1
ATOM 565 C C . THR A 1 82 ? 3.333 6.339 -10.164 1.00 90.25 82 THR A C 1
ATOM 567 O O . THR A 1 82 ? 2.711 5.794 -11.079 1.00 90.25 82 THR A O 1
ATOM 570 N N . CYS A 1 83 ? 3.205 5.967 -8.897 1.00 90.81 83 CYS A N 1
ATOM 571 C CA . CYS A 1 83 ? 2.353 4.894 -8.418 1.00 90.81 83 CYS A CA 1
ATOM 572 C C . CYS A 1 83 ? 1.223 5.449 -7.551 1.00 90.81 83 CYS A C 1
ATOM 574 O O . CYS A 1 83 ? 1.424 6.324 -6.713 1.00 90.81 83 CYS A O 1
ATOM 576 N N . THR A 1 84 ? 0.028 4.896 -7.703 1.00 92.94 84 THR A N 1
ATOM 577 C CA . THR A 1 84 ? -1.115 5.183 -6.840 1.00 92.94 84 THR A CA 1
ATOM 578 C C . THR A 1 84 ? -1.258 4.070 -5.815 1.00 92.94 84 THR A C 1
ATOM 580 O O . THR A 1 84 ? -1.532 2.921 -6.165 1.00 92.94 84 THR A O 1
ATOM 583 N N . LEU A 1 85 ? -1.070 4.406 -4.546 1.00 92.44 85 LEU A N 1
ATOM 584 C CA . LEU A 1 85 ? -1.297 3.533 -3.409 1.00 92.44 85 LEU A CA 1
ATOM 585 C C . LEU A 1 85 ? -2.700 3.779 -2.860 1.00 92.44 85 LEU A C 1
ATOM 587 O O . LEU A 1 85 ? -3.037 4.886 -2.456 1.00 92.44 85 LEU A O 1
ATOM 591 N N . THR A 1 86 ? -3.507 2.731 -2.803 1.00 91.75 86 THR A N 1
ATOM 592 C CA . THR A 1 86 ? -4.853 2.751 -2.235 1.00 91.75 86 THR A CA 1
ATOM 593 C C . THR A 1 86 ? -4.900 1.826 -1.026 1.00 91.75 86 THR A C 1
ATOM 595 O O . THR A 1 86 ? -4.721 0.617 -1.162 1.00 91.75 86 THR A O 1
ATOM 598 N N . SER A 1 87 ? -5.146 2.388 0.153 1.00 90.06 87 SER A N 1
ATOM 599 C CA . SER A 1 87 ? -5.390 1.651 1.390 1.00 90.06 87 SER A CA 1
ATOM 600 C C . SER A 1 87 ? -6.886 1.504 1.632 1.00 90.06 87 SER A C 1
ATOM 602 O O . SER A 1 87 ? -7.635 2.477 1.549 1.00 90.06 87 SER A O 1
ATOM 604 N N . THR A 1 88 ? -7.321 0.285 1.934 1.00 88.06 88 THR A N 1
ATOM 605 C CA . THR A 1 88 ? -8.722 -0.073 2.198 1.00 88.06 88 THR A CA 1
ATOM 606 C C . THR A 1 88 ? -8.799 -0.994 3.405 1.00 88.06 88 THR A C 1
ATOM 608 O O . THR A 1 88 ? -7.984 -1.899 3.526 1.00 88.06 88 THR A O 1
ATOM 611 N N . GLY A 1 89 ? -9.774 -0.818 4.293 1.00 81.88 89 GLY A N 1
ATOM 612 C CA . GLY A 1 89 ? -9.939 -1.688 5.459 1.00 81.88 89 GLY A CA 1
ATOM 613 C C . GLY A 1 89 ? -11.385 -1.750 5.927 1.00 81.88 89 GLY A C 1
ATOM 614 O O . GLY A 1 89 ? -12.166 -0.832 5.682 1.00 81.88 89 GLY A O 1
ATOM 615 N N . ALA A 1 90 ? -11.754 -2.846 6.590 1.00 76.00 90 ALA A N 1
ATOM 616 C CA . ALA A 1 90 ? -13.087 -2.993 7.162 1.00 76.00 90 ALA A CA 1
ATOM 617 C C . ALA A 1 90 ? -13.279 -1.979 8.302 1.00 76.00 90 ALA A C 1
ATOM 619 O O . ALA A 1 90 ? -12.494 -1.957 9.244 1.00 76.00 90 ALA A O 1
ATOM 620 N N . GLY A 1 91 ? -14.317 -1.143 8.209 1.00 75.44 91 GLY A N 1
ATOM 621 C CA . GLY A 1 91 ? -14.595 -0.110 9.212 1.00 75.44 91 GLY A CA 1
ATOM 622 C C . GLY A 1 91 ? -13.781 1.179 9.060 1.00 75.44 91 GLY A C 1
ATOM 623 O O . GLY A 1 91 ? -13.851 2.028 9.940 1.00 75.44 91 GLY A O 1
ATOM 624 N N . PHE A 1 92 ? -13.054 1.356 7.952 1.00 78.88 92 PHE A N 1
ATOM 625 C CA . PHE A 1 92 ? -12.289 2.570 7.662 1.00 78.88 92 PHE A CA 1
ATOM 626 C C . PHE A 1 92 ? -12.602 3.115 6.269 1.00 78.88 92 PHE A C 1
ATOM 628 O O . PHE A 1 92 ? -13.039 2.383 5.378 1.00 78.88 92 PHE A O 1
ATOM 635 N N . GLY A 1 93 ? -12.371 4.413 6.072 1.00 78.31 93 GLY A N 1
ATOM 636 C CA . GLY A 1 93 ? -12.453 5.021 4.750 1.00 78.31 93 GLY A CA 1
ATOM 637 C C . GLY A 1 93 ? -11.293 4.583 3.850 1.00 78.31 93 GLY A C 1
ATOM 638 O O . GLY A 1 93 ? -10.239 4.150 4.314 1.00 78.31 93 GLY A O 1
ATOM 639 N N . THR A 1 94 ? -11.489 4.690 2.536 1.00 84.62 94 THR A N 1
ATOM 640 C CA . THR A 1 94 ? -10.429 4.414 1.557 1.00 84.62 94 THR A CA 1
ATOM 641 C C . THR A 1 94 ? -9.476 5.604 1.482 1.00 84.62 94 THR A C 1
ATOM 643 O O . THR A 1 94 ? -9.917 6.716 1.199 1.00 84.62 94 THR A O 1
ATOM 646 N N . THR A 1 95 ? -8.179 5.374 1.678 1.00 87.19 95 THR A N 1
ATOM 647 C CA . THR A 1 95 ? -7.139 6.401 1.506 1.00 87.19 95 THR A CA 1
ATOM 648 C C . THR A 1 95 ? -6.405 6.150 0.198 1.00 87.19 95 THR A C 1
ATOM 650 O O . THR A 1 95 ? -5.926 5.043 -0.033 1.00 87.19 95 THR A O 1
ATOM 653 N N . THR A 1 96 ? -6.282 7.168 -0.654 1.00 90.31 96 THR A N 1
ATOM 654 C CA . THR A 1 96 ? -5.493 7.086 -1.892 1.00 90.31 96 THR A CA 1
ATOM 655 C C . THR A 1 96 ? -4.366 8.108 -1.857 1.00 90.31 96 THR A C 1
ATOM 657 O O . THR A 1 96 ? -4.599 9.277 -1.568 1.00 90.31 96 THR A O 1
ATOM 660 N N . LEU A 1 97 ? -3.151 7.656 -2.145 1.00 89.56 97 LEU A N 1
ATOM 661 C CA . LEU A 1 97 ? -1.920 8.434 -2.138 1.00 89.56 97 LEU A CA 1
ATOM 662 C C . LEU A 1 97 ? -1.186 8.216 -3.455 1.00 89.56 97 LEU A C 1
ATOM 664 O O . LEU A 1 97 ? -1.138 7.103 -3.974 1.00 89.56 97 LEU A O 1
ATOM 668 N N . THR A 1 98 ? -0.581 9.272 -3.975 1.00 90.69 98 THR A N 1
ATOM 669 C CA . THR A 1 98 ? 0.276 9.194 -5.156 1.00 90.69 98 THR A CA 1
ATOM 670 C C . THR A 1 98 ? 1.723 9.287 -4.697 1.00 90.69 98 THR A C 1
ATOM 672 O O . THR A 1 98 ? 2.088 10.237 -4.011 1.00 90.69 98 THR A O 1
ATOM 675 N N . ILE A 1 99 ? 2.526 8.282 -5.033 1.00 88.88 99 ILE A N 1
ATOM 676 C CA . ILE A 1 99 ? 3.914 8.129 -4.596 1.00 88.88 99 ILE A CA 1
ATOM 677 C C . ILE A 1 99 ? 4.776 7.970 -5.840 1.00 88.88 99 ILE A C 1
ATOM 679 O O . ILE A 1 99 ? 4.470 7.162 -6.715 1.00 88.88 99 ILE A O 1
ATOM 683 N N . GLU A 1 100 ? 5.859 8.729 -5.920 1.00 88.69 100 GLU A N 1
ATOM 684 C CA . GLU A 1 100 ? 6.865 8.546 -6.959 1.00 88.69 100 GLU A CA 1
ATOM 685 C C . GLU A 1 100 ? 7.870 7.485 -6.504 1.00 88.69 100 GLU A C 1
ATOM 687 O O . GLU A 1 100 ? 8.467 7.581 -5.429 1.00 88.69 100 GLU A O 1
ATOM 692 N N . VAL A 1 101 ? 7.999 6.422 -7.292 1.00 87.44 101 VAL A N 1
ATOM 693 C CA . VAL A 1 101 ? 8.884 5.296 -7.008 1.00 87.44 101 VAL A CA 1
ATOM 694 C C . VAL A 1 101 ? 10.077 5.390 -7.943 1.00 87.44 101 VAL A C 1
ATOM 696 O O . VAL A 1 101 ? 9.924 5.285 -9.155 1.00 8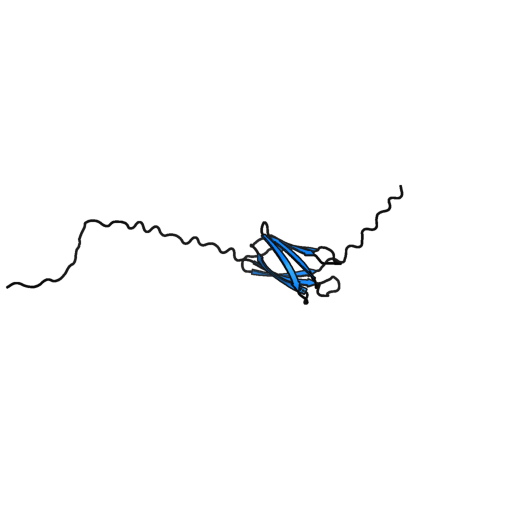7.44 101 VAL A O 1
ATOM 699 N N . ALA A 1 102 ? 11.272 5.569 -7.390 1.00 85.31 102 ALA A N 1
ATOM 700 C CA . ALA A 1 102 ? 12.502 5.477 -8.165 1.00 85.31 102 ALA A CA 1
ATOM 701 C C . ALA A 1 102 ? 12.944 4.013 -8.282 1.00 85.31 102 ALA A C 1
ATOM 703 O O . ALA A 1 102 ? 12.851 3.241 -7.319 1.00 85.31 102 ALA A O 1
ATOM 704 N N . GLY A 1 103 ? 13.433 3.624 -9.459 1.00 84.62 103 GLY A N 1
ATOM 705 C CA . GLY A 1 103 ? 13.888 2.262 -9.687 1.00 84.62 103 GLY A CA 1
ATOM 706 C C . GLY A 1 103 ? 15.054 1.883 -8.770 1.00 84.62 103 GLY A C 1
ATOM 707 O O . GLY A 1 103 ? 15.979 2.667 -8.571 1.00 84.62 103 GLY A O 1
ATOM 708 N N . GLY A 1 104 ? 14.995 0.695 -8.163 1.00 81.19 104 GLY A N 1
ATOM 709 C CA . GLY A 1 104 ? 16.028 0.195 -7.248 1.00 81.19 104 GLY A CA 1
ATOM 710 C C . GLY A 1 104 ? 16.102 0.925 -5.904 1.00 81.19 104 GLY A C 1
ATOM 711 O O . GLY A 1 104 ? 17.032 0.687 -5.138 1.00 81.19 104 GLY A O 1
ATOM 712 N N . SER A 1 105 ? 15.138 1.803 -5.611 1.00 83.69 105 SER A N 1
ATOM 713 C CA . SER A 1 105 ? 15.048 2.535 -4.347 1.00 83.69 105 SER A CA 1
ATOM 714 C C . SER A 1 105 ? 13.895 2.028 -3.485 1.00 83.69 105 SER A C 1
ATOM 716 O O . SER A 1 105 ? 12.917 1.462 -3.985 1.00 83.69 105 SER A O 1
ATOM 718 N N . ILE A 1 106 ? 14.024 2.245 -2.175 1.00 86.56 106 ILE A N 1
ATOM 719 C CA . ILE A 1 106 ? 12.989 1.942 -1.188 1.00 86.56 106 ILE A CA 1
ATOM 720 C C . ILE A 1 106 ? 12.320 3.254 -0.778 1.00 86.56 106 ILE A C 1
ATOM 722 O O . ILE A 1 106 ? 12.946 4.100 -0.140 1.00 86.56 106 ILE A O 1
ATOM 726 N N . SER A 1 107 ? 11.051 3.425 -1.139 1.00 86.75 107 SER A N 1
ATOM 727 C CA . SER A 1 107 ? 10.236 4.564 -0.720 1.00 86.75 107 SER A CA 1
ATOM 728 C C . SER A 1 107 ? 9.510 4.218 0.576 1.00 86.75 107 SER A C 1
ATOM 730 O O . SER A 1 107 ? 8.619 3.369 0.574 1.00 86.75 107 SER A O 1
ATOM 732 N N . THR A 1 108 ? 9.874 4.880 1.676 1.00 88.62 108 THR A N 1
ATOM 733 C CA . THR A 1 108 ? 9.199 4.718 2.970 1.00 88.62 108 THR A CA 1
ATOM 734 C C . THR A 1 108 ? 8.021 5.687 3.088 1.00 88.62 108 THR A C 1
ATOM 736 O O . THR A 1 108 ? 8.209 6.896 2.958 1.00 88.62 108 THR A O 1
ATOM 739 N N . VAL A 1 109 ? 6.809 5.192 3.352 1.00 87.81 109 VAL A N 1
ATOM 740 C CA . VAL A 1 109 ? 5.605 6.032 3.484 1.00 87.81 109 VAL A CA 1
ATOM 741 C C . VAL A 1 109 ? 4.784 5.676 4.723 1.00 87.81 109 VAL A C 1
ATOM 743 O O . VAL A 1 109 ? 4.580 4.507 5.047 1.00 87.81 109 VAL A O 1
ATOM 746 N N . LEU A 1 110 ? 4.274 6.694 5.415 1.00 87.19 110 LEU A N 1
ATOM 747 C CA . LEU A 1 110 ? 3.274 6.516 6.464 1.00 87.19 110 LEU A CA 1
ATOM 748 C C . LEU A 1 110 ? 1.897 6.810 5.878 1.00 87.19 110 LEU A C 1
ATOM 750 O O . LEU A 1 110 ? 1.630 7.916 5.410 1.00 87.19 110 LEU A O 1
ATOM 754 N N . VAL A 1 111 ? 1.024 5.809 5.894 1.00 87.69 111 VAL A N 1
ATOM 755 C CA . VAL A 1 111 ? -0.341 5.920 5.383 1.00 87.69 111 VAL A CA 1
ATOM 756 C C . VAL A 1 111 ? -1.282 6.061 6.565 1.00 87.69 111 VAL A C 1
ATOM 758 O O . VAL A 1 111 ? -1.448 5.126 7.345 1.00 87.69 111 VAL A O 1
ATOM 761 N N . GLN A 1 112 ? -1.927 7.216 6.691 1.00 87.81 112 GLN A N 1
ATOM 762 C CA . GLN A 1 112 ? -2.999 7.386 7.663 1.00 87.81 112 GLN A CA 1
ATOM 763 C C . GLN A 1 112 ? -4.343 7.025 7.019 1.00 87.81 112 GLN A C 1
ATOM 765 O O . GLN A 1 112 ? -4.703 7.528 5.951 1.00 87.81 112 GLN A O 1
ATOM 770 N N . MET A 1 113 ? -5.083 6.123 7.652 1.00 83.44 113 MET A N 1
ATOM 771 C CA . MET A 1 113 ? -6.423 5.738 7.222 1.00 83.44 113 MET A CA 1
ATOM 772 C C . MET A 1 113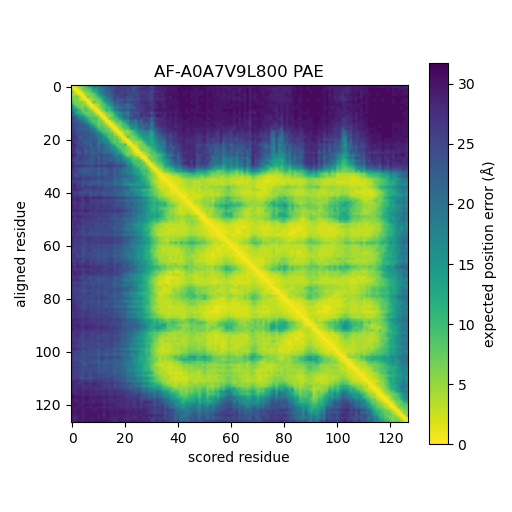 ? -7.391 6.896 7.446 1.00 83.44 113 MET A C 1
ATOM 774 O O . MET A 1 113 ? -7.254 7.672 8.390 1.00 83.44 113 MET A O 1
ATOM 778 N N . GLN A 1 114 ? -8.379 7.025 6.572 1.00 80.06 114 GLN A N 1
ATOM 779 C CA . GLN A 1 114 ? -9.474 7.958 6.792 1.00 80.06 114 GLN A CA 1
ATOM 780 C C . GLN A 1 114 ? -10.428 7.342 7.835 1.00 80.06 114 GLN A C 1
ATOM 782 O O . GLN A 1 114 ? -10.691 6.132 7.763 1.00 80.06 114 GLN A O 1
ATOM 787 N N . PRO A 1 115 ? -10.982 8.121 8.784 1.00 76.44 115 PRO A N 1
ATOM 788 C CA . PRO A 1 115 ? -12.031 7.618 9.668 1.00 76.44 115 PRO A CA 1
ATOM 789 C C . PRO A 1 115 ? -13.192 7.013 8.858 1.00 76.44 115 PRO A C 1
ATOM 791 O O . PRO A 1 115 ? -13.406 7.422 7.708 1.00 76.44 115 PRO A O 1
ATOM 794 N N . PRO A 1 116 ? -13.936 6.038 9.419 1.00 70.88 116 PRO A N 1
ATOM 795 C CA . PRO A 1 116 ? -15.109 5.47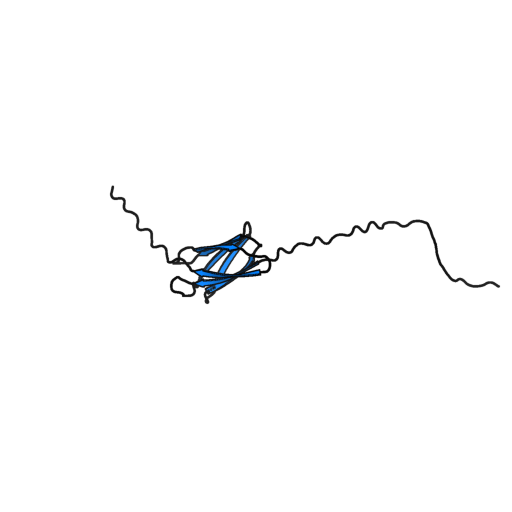8 8.764 1.00 70.88 116 PRO A CA 1
ATOM 796 C C . PRO A 1 116 ? -16.015 6.603 8.281 1.00 70.88 116 PRO A C 1
ATOM 798 O O . PRO A 1 116 ? -16.433 7.452 9.070 1.00 70.88 116 PRO A O 1
ATOM 801 N N . VAL A 1 117 ? -16.301 6.613 6.977 1.00 69.81 117 VAL A N 1
ATOM 802 C CA . VAL A 1 117 ? -17.294 7.529 6.418 1.00 69.81 117 VAL A CA 1
ATOM 803 C C . VAL A 1 117 ? -18.608 7.191 7.123 1.00 69.81 117 VAL A C 1
ATOM 805 O O . VAL A 1 117 ? -19.047 6.040 7.019 1.00 69.81 117 VAL A O 1
ATOM 808 N N . PRO A 1 118 ? -19.207 8.120 7.894 1.00 71.44 118 PRO A N 1
ATOM 809 C CA . PRO A 1 118 ? -20.480 7.844 8.538 1.00 71.44 118 PRO A CA 1
ATOM 810 C C . PRO A 1 118 ? -21.486 7.437 7.456 1.00 71.44 118 PRO A C 1
ATOM 812 O O . PRO A 1 118 ? -21.419 7.975 6.345 1.00 71.44 118 PRO A O 1
ATOM 815 N N . PRO A 1 119 ? -22.392 6.480 7.736 1.00 75.12 119 PRO A N 1
ATOM 816 C CA . PRO A 1 119 ? -23.428 6.118 6.783 1.00 75.12 119 PRO A CA 1
ATOM 817 C C . PRO A 1 119 ? -24.134 7.406 6.378 1.00 75.12 119 PRO A C 1
ATOM 819 O O . PRO A 1 119 ? -24.620 8.136 7.244 1.00 75.12 119 PRO A O 1
ATOM 822 N N . VAL A 1 120 ? -24.094 7.724 5.082 1.00 75.25 120 VAL A N 1
ATOM 823 C CA . VAL A 1 120 ? -24.732 8.923 4.541 1.00 75.25 120 VAL A CA 1
ATOM 824 C C . VAL A 1 120 ? -26.187 8.827 4.973 1.00 75.25 120 VAL A C 1
ATOM 826 O O . VAL A 1 120 ? -26.896 7.927 4.520 1.00 75.25 120 VAL A O 1
ATOM 829 N N . ALA A 1 121 ? -26.606 9.662 5.929 1.00 68.38 121 ALA A N 1
ATOM 830 C CA . ALA A 1 121 ? -27.995 9.674 6.347 1.00 68.38 121 ALA A CA 1
ATOM 831 C C . ALA A 1 121 ? -28.812 9.904 5.070 1.00 68.38 121 ALA A C 1
ATOM 833 O O . ALA A 1 121 ? -28.459 10.821 4.315 1.00 68.38 121 ALA A O 1
ATOM 834 N N . PRO A 1 122 ? -29.826 9.070 4.763 1.00 72.50 122 PRO A N 1
ATOM 835 C CA . PRO A 1 122 ? -30.675 9.340 3.620 1.00 72.50 122 PRO A CA 1
ATOM 836 C C . PRO A 1 122 ? -31.183 10.760 3.819 1.00 72.50 122 PRO A C 1
ATOM 838 O O . PRO A 1 122 ? -31.779 11.078 4.848 1.00 72.50 122 PRO A O 1
ATOM 841 N N . THR A 1 123 ? -30.837 11.647 2.890 1.00 66.06 123 THR A N 1
ATOM 842 C CA . THR A 1 123 ? -31.394 12.989 2.892 1.00 66.06 123 THR A CA 1
ATOM 843 C C . THR A 1 123 ? -32.863 12.777 2.578 1.00 66.06 123 THR A C 1
ATOM 845 O O . THR A 1 123 ? -33.223 12.591 1.420 1.00 66.06 123 THR A O 1
ATOM 848 N N . THR A 1 124 ? -33.696 12.666 3.613 1.00 69.00 124 THR A N 1
ATOM 849 C CA . THR A 1 124 ? -35.142 12.708 3.454 1.00 69.00 124 THR A CA 1
ATOM 850 C C . THR A 1 124 ? -35.433 14.084 2.88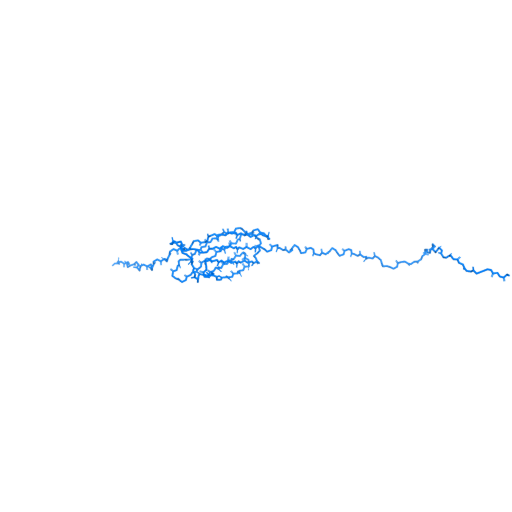6 1.00 69.00 124 THR A C 1
ATOM 852 O O . THR A 1 124 ? -35.477 15.074 3.613 1.00 69.00 124 THR A O 1
ATOM 855 N N . VAL A 1 125 ? -35.539 14.156 1.564 1.00 68.69 125 VAL A N 1
ATOM 856 C CA . VAL A 1 125 ? -36.187 15.267 0.891 1.00 68.69 125 VAL A CA 1
ATOM 857 C C . VAL A 1 125 ? -37.633 15.231 1.380 1.00 68.69 125 VAL A C 1
ATOM 859 O O . VAL A 1 125 ? -38.384 14.319 1.046 1.00 68.69 125 VAL A O 1
ATOM 862 N N . LEU A 1 126 ? -37.985 16.134 2.300 1.00 65.94 126 LEU A N 1
ATOM 863 C CA . LEU A 1 126 ? -39.389 16.468 2.497 1.00 65.94 126 LEU A CA 1
ATOM 864 C C . LEU A 1 126 ? -39.804 17.204 1.222 1.00 65.94 126 LEU A C 1
ATOM 866 O O . LEU A 1 126 ? -39.389 18.345 1.013 1.00 65.94 126 LEU A O 1
ATOM 870 N N . GLU A 1 127 ? -40.519 16.493 0.356 1.00 62.84 127 GLU A N 1
ATOM 871 C CA . GLU A 1 127 ? -41.358 17.090 -0.685 1.00 62.84 127 GLU A CA 1
ATOM 872 C C . GLU A 1 127 ? -42.651 17.633 -0.056 1.00 62.84 127 GLU A C 1
ATOM 874 O O . GLU A 1 127 ? -43.146 17.000 0.911 1.00 62.84 127 GLU A O 1
#

Nearest PDB structures (foldseek):
  1nkg-assembly1_A  TM=8.414E-01  e=1.802E-04  Aspergillus aculeatus
  3njx-assembly1_A  TM=8.418E-01  e=2.023E-04  Aspergillus aculeatus
  2xhn-assembly2_A  TM=8.269E-01  e=1.802E-04  Aspergillus aculeatus
  7bam-assembly1_B  TM=8.429E-01  e=3.607E-04  Homo sapiens
  7ban-assembly1_A  TM=8.446E-01  e=1.286E-03  Homo sapiens

Sequence (127 aa):
MKTLTRLVFATGSLAAIGTLFTLQVPKSYAESAAGTIEGSVVDPTGKAATGARISVTCGKVRKTTSVDGAGGFTVSGLPEGTCTLTSTGAGFGTTTLTIEVAGGSISTVLVQMQPPVPPVAPTTVLE

Mean predicted aligned error: 14.27 Å

Secondary structure (DSSP, 8-state):
-------------S--------------------EEEEEEEE-TTS-B-TT-EEEEEETTEEEEEEPPTTSEEEEEEEPSEEEEEEEE-TTSB-EEEEEEE-TT-EEEEEEEPBPPPPP--------